Protein AF-A0A8T4J7X0-F1 (afdb_monomer)

Secondary structure (DSSP, 8-state):
--S---HHHHHHHHHHHTS-------BTTBTTSEEE-TTS-EEE-TTTEEEEEE-TTSPBPPTTSB-SEEEEEESS-SSS--SSEE--EEEEE-SS--TTS--S-EEEEEEEGGGPPP---S--

Sequence (124 aa):
AGETMTADDTDRMARAFRATVRPVYGATECTYLSYGCSHGWYHVNSDWAVLEPVDADHRPTPPGELSHTVLLSNLANRIQPFLRYDLGDSVLLRPDPCPCGDPTPAVRVQGRAGDTLTLPTSGD

Radius of gyration: 15.7 Å; Cα contacts (8 Å, |Δi|>4): 230; chains: 1; bounding box: 47×32×40 Å

Solvent-accessible surface area (backbone atoms only — not comparable to full-atom values): 7352 Å² total; per-residue (Å²): 95,92,63,93,76,52,72,66,57,44,51,54,48,20,65,74,67,74,43,92,66,66,61,37,55,50,44,94,88,38,69,76,38,30,42,42,50,97,81,76,34,30,34,37,42,64,93,41,32,48,79,44,43,12,36,92,85,70,45,81,43,58,61,69,40,74,18,47,22,29,27,35,25,38,73,67,45,81,90,69,68,41,71,65,41,74,71,45,34,16,34,32,37,56,70,65,86,49,92,87,70,55,87,55,62,34,33,43,77,80,44,51,47,86,74,66,80,88,75,89,66,98,74,131

Structure (mmCIF, N/CA/C/O backbone):
data_AF-A0A8T4J7X0-F1
#
_entry.id   AF-A0A8T4J7X0-F1
#
loop_
_atom_site.group_PDB
_atom_site.id
_atom_site.type_symbol
_atom_site.label_atom_id
_atom_site.label_alt_id
_atom_site.label_comp_id
_atom_site.label_asym_id
_atom_site.label_entity_id
_atom_site.label_seq_id
_atom_site.pdbx_PDB_ins_code
_atom_site.Cartn_x
_atom_site.Cartn_y
_atom_site.Cartn_z
_atom_site.occupancy
_atom_site.B_iso_or_equiv
_atom_site.auth_seq_id
_atom_site.auth_comp_id
_atom_site.auth_asym_id
_atom_site.auth_atom_id
_atom_site.pdbx_PDB_model_num
ATOM 1 N N . ALA A 1 1 ? 7.013 7.279 -5.571 1.00 82.62 1 ALA A N 1
ATOM 2 C CA . ALA A 1 1 ? 6.566 7.300 -4.163 1.00 82.62 1 ALA A CA 1
ATOM 3 C C . ALA A 1 1 ? 6.149 8.721 -3.821 1.00 82.62 1 ALA A C 1
ATOM 5 O O . ALA A 1 1 ? 6.648 9.630 -4.476 1.00 82.62 1 ALA A O 1
ATOM 6 N N . GLY A 1 2 ? 5.296 8.902 -2.812 1.00 87.88 2 GLY A N 1
ATOM 7 C CA . GLY A 1 2 ? 4.873 10.221 -2.320 1.00 87.88 2 GLY A CA 1
ATOM 8 C C . GLY A 1 2 ? 3.650 10.815 -3.022 1.00 87.88 2 GLY A C 1
ATOM 9 O O . GLY A 1 2 ? 2.994 11.663 -2.443 1.00 87.88 2 GLY A O 1
ATOM 10 N N . GLU A 1 3 ? 3.318 10.329 -4.217 1.00 87.25 3 GLU A N 1
ATOM 11 C CA . GLU A 1 3 ? 2.169 10.755 -5.018 1.00 87.25 3 GLU A CA 1
ATOM 12 C C . GLU A 1 3 ? 1.533 9.538 -5.698 1.00 87.25 3 GLU A C 1
ATOM 14 O O . GLU A 1 3 ? 2.205 8.519 -5.928 1.00 87.25 3 GLU A O 1
ATOM 19 N N . THR A 1 4 ? 0.255 9.661 -6.059 1.00 88.19 4 THR A N 1
ATOM 20 C CA . THR A 1 4 ? -0.435 8.665 -6.888 1.00 88.19 4 THR A CA 1
ATOM 21 C C . THR A 1 4 ? 0.143 8.685 -8.301 1.00 88.19 4 THR A C 1
ATOM 23 O O . THR A 1 4 ? 0.280 9.741 -8.911 1.00 88.19 4 THR A O 1
ATOM 26 N N . MET A 1 5 ? 0.472 7.510 -8.839 1.00 87.50 5 MET A N 1
ATOM 27 C CA . MET A 1 5 ? 0.932 7.352 -10.220 1.00 87.50 5 MET A CA 1
ATOM 28 C C . MET A 1 5 ? -0.088 6.556 -11.020 1.00 87.50 5 MET A C 1
ATOM 30 O O . MET A 1 5 ? -0.407 5.417 -10.669 1.00 87.50 5 MET A O 1
ATOM 34 N N . THR A 1 6 ? -0.567 7.139 -12.114 1.00 88.75 6 THR A N 1
ATOM 35 C CA . THR A 1 6 ? -1.448 6.440 -13.048 1.00 88.75 6 THR A CA 1
ATOM 36 C C . THR A 1 6 ? -0.652 5.500 -13.955 1.00 88.75 6 THR A C 1
ATOM 38 O O . THR A 1 6 ? 0.574 5.589 -14.065 1.00 88.75 6 THR A O 1
ATOM 41 N N . ALA A 1 7 ? -1.359 4.598 -14.643 1.00 88.06 7 ALA A N 1
ATOM 42 C CA . ALA A 1 7 ? -0.742 3.735 -15.647 1.00 88.06 7 ALA A CA 1
ATOM 43 C C . ALA A 1 7 ? -0.106 4.547 -16.795 1.00 88.06 7 ALA A C 1
ATOM 45 O O . ALA A 1 7 ? 0.975 4.195 -17.268 1.00 88.06 7 ALA A O 1
ATOM 46 N N . ASP A 1 8 ? -0.728 5.663 -17.199 1.00 93.00 8 ASP A N 1
ATOM 47 C CA . ASP A 1 8 ? -0.178 6.537 -18.242 1.00 93.00 8 ASP A CA 1
ATOM 48 C C . ASP A 1 8 ? 1.120 7.218 -17.784 1.00 93.00 8 ASP A C 1
ATOM 50 O O . ASP A 1 8 ? 2.096 7.256 -18.539 1.00 93.00 8 ASP A O 1
ATOM 54 N N . ASP A 1 9 ? 1.191 7.656 -16.520 1.00 93.19 9 ASP A N 1
ATOM 55 C CA . ASP A 1 9 ? 2.418 8.222 -15.946 1.00 93.19 9 ASP A CA 1
ATOM 56 C C . ASP A 1 9 ? 3.568 7.209 -15.984 1.00 93.19 9 ASP A C 1
ATOM 58 O O . ASP A 1 9 ? 4.671 7.526 -16.448 1.00 93.19 9 ASP A O 1
ATOM 62 N N . THR A 1 10 ? 3.318 5.971 -15.533 1.00 92.00 10 THR A N 1
ATOM 63 C CA . THR A 1 10 ? 4.327 4.900 -15.566 1.00 92.00 10 THR A CA 1
ATOM 64 C C . THR A 1 10 ? 4.786 4.593 -16.983 1.00 92.00 10 THR A C 1
ATOM 66 O O . THR A 1 10 ? 5.990 4.484 -17.224 1.00 92.00 10 THR A O 1
ATOM 69 N N . ASP A 1 11 ? 3.855 4.516 -17.930 1.00 93.62 11 ASP A N 1
ATOM 70 C CA . ASP A 1 11 ? 4.128 4.202 -19.330 1.00 93.62 11 ASP A CA 1
ATOM 71 C C . ASP A 1 11 ? 4.937 5.306 -20.014 1.00 93.62 11 ASP A C 1
ATOM 73 O O . ASP A 1 11 ? 5.903 5.044 -20.741 1.00 93.62 11 ASP A O 1
ATOM 77 N N . ARG A 1 12 ? 4.575 6.565 -19.762 1.00 96.69 12 ARG A N 1
ATOM 78 C CA . ARG A 1 12 ? 5.292 7.731 -20.278 1.00 96.69 12 ARG A CA 1
ATOM 79 C C . ARG A 1 12 ? 6.725 7.768 -19.761 1.00 96.69 12 ARG A C 1
ATOM 81 O O . ARG A 1 12 ? 7.645 7.975 -20.557 1.00 96.69 12 ARG A O 1
ATOM 88 N N . MET A 1 13 ? 6.931 7.537 -18.465 1.00 96.19 13 MET A N 1
ATOM 89 C CA . MET A 1 13 ? 8.272 7.473 -17.880 1.00 96.19 13 MET A CA 1
ATOM 90 C C . MET A 1 13 ? 9.077 6.293 -18.430 1.00 96.19 13 MET A C 1
ATOM 92 O O . MET A 1 13 ? 10.232 6.473 -18.819 1.00 96.19 13 MET A O 1
ATOM 96 N N . ALA A 1 14 ? 8.472 5.108 -18.535 1.00 96.06 14 ALA A N 1
ATOM 97 C CA . ALA A 1 14 ? 9.144 3.921 -19.056 1.00 96.06 14 ALA A CA 1
ATOM 98 C C . ALA A 1 14 ? 9.652 4.131 -20.490 1.00 96.06 14 ALA A C 1
ATOM 100 O O . ALA A 1 14 ? 10.794 3.783 -20.802 1.00 96.06 14 ALA A O 1
ATOM 101 N N . ARG A 1 15 ? 8.851 4.774 -21.353 1.00 97.75 15 ARG A N 1
ATOM 102 C CA . ARG A 1 15 ? 9.266 5.142 -22.718 1.00 97.75 15 ARG A CA 1
ATOM 103 C C . ARG A 1 15 ? 10.402 6.160 -22.733 1.00 97.75 15 ARG A C 1
ATOM 105 O O . ARG A 1 15 ? 11.353 5.990 -23.494 1.00 97.75 15 ARG A O 1
ATOM 112 N N . ALA A 1 16 ? 10.314 7.202 -21.907 1.00 98.25 16 ALA A N 1
ATOM 113 C CA . ALA A 1 16 ? 11.314 8.267 -21.864 1.00 98.25 16 ALA A CA 1
ATOM 114 C C . ALA A 1 16 ? 12.686 7.755 -21.400 1.00 98.25 16 ALA A C 1
ATOM 116 O O . ALA A 1 16 ? 13.706 8.079 -22.006 1.00 98.25 16 ALA A O 1
ATOM 117 N N . PHE A 1 17 ? 12.704 6.919 -20.360 1.00 97.56 17 PHE A N 1
ATOM 118 C CA . PHE A 1 17 ? 13.938 6.424 -19.746 1.00 97.56 17 PHE A CA 1
ATOM 119 C C . PHE A 1 17 ? 14.386 5.052 -20.259 1.00 97.56 17 PHE A C 1
ATOM 121 O O . PHE A 1 17 ? 15.459 4.589 -19.879 1.00 97.56 17 PHE A O 1
ATOM 128 N N . ARG A 1 18 ? 13.598 4.402 -21.128 1.00 97.25 18 ARG A N 1
ATOM 129 C CA . ARG A 1 18 ? 13.845 3.037 -21.635 1.00 97.25 18 ARG A CA 1
ATOM 130 C C . ARG A 1 18 ? 14.101 2.035 -20.504 1.00 97.25 18 ARG A C 1
ATOM 132 O O . ARG A 1 18 ? 14.971 1.173 -20.603 1.00 97.25 18 ARG A O 1
ATOM 139 N N . ALA A 1 19 ? 13.346 2.176 -19.422 1.00 96.38 19 ALA A N 1
ATOM 140 C CA . ALA A 1 19 ? 13.518 1.413 -18.196 1.00 96.38 19 ALA A CA 1
ATOM 141 C C . ALA A 1 19 ? 12.164 0.967 -17.647 1.00 96.38 19 ALA A C 1
ATOM 143 O O . ALA A 1 19 ? 11.135 1.591 -17.900 1.00 96.38 19 ALA A O 1
ATOM 144 N N . THR A 1 20 ? 12.164 -0.114 -16.868 1.00 92.06 20 THR A N 1
ATOM 145 C CA . THR A 1 20 ? 10.963 -0.520 -16.133 1.00 92.06 20 THR A CA 1
ATOM 146 C C . THR A 1 20 ? 10.747 0.440 -14.970 1.00 92.06 20 THR A C 1
ATOM 148 O O . THR A 1 20 ? 11.635 0.610 -14.137 1.00 92.06 20 THR A O 1
ATOM 151 N N . VAL A 1 21 ? 9.558 1.030 -14.892 1.00 93.31 21 VAL A N 1
ATOM 152 C CA . VAL A 1 21 ? 9.154 1.898 -13.785 1.00 93.31 21 VAL A CA 1
ATOM 153 C C . VAL A 1 21 ? 8.191 1.122 -12.902 1.00 93.31 21 VAL A C 1
ATOM 155 O O . VAL A 1 21 ? 7.195 0.591 -13.386 1.00 93.31 21 VAL A O 1
ATOM 158 N N . ARG A 1 22 ? 8.497 1.033 -11.608 1.00 91.38 22 ARG A N 1
ATOM 159 C CA . ARG A 1 22 ? 7.632 0.380 -10.623 1.00 91.38 22 ARG A CA 1
ATOM 160 C C . ARG A 1 22 ? 7.344 1.358 -9.495 1.00 91.38 22 ARG A C 1
ATOM 162 O O . ARG A 1 22 ? 8.289 1.789 -8.832 1.00 91.38 22 ARG A O 1
ATOM 169 N N . PRO A 1 23 ? 6.078 1.739 -9.287 1.00 90.88 23 PRO A N 1
ATOM 170 C CA . PRO A 1 23 ? 5.735 2.589 -8.167 1.00 90.88 23 PRO A CA 1
ATOM 171 C C . PRO A 1 23 ? 5.923 1.819 -6.854 1.00 90.88 23 PRO A C 1
ATOM 173 O O . PRO A 1 23 ? 5.867 0.588 -6.811 1.00 90.88 23 PRO A O 1
ATOM 176 N N . VAL A 1 24 ? 6.147 2.564 -5.778 1.00 93.38 24 VAL A N 1
ATOM 177 C CA . VAL A 1 24 ? 6.221 2.049 -4.407 1.00 93.38 24 VAL A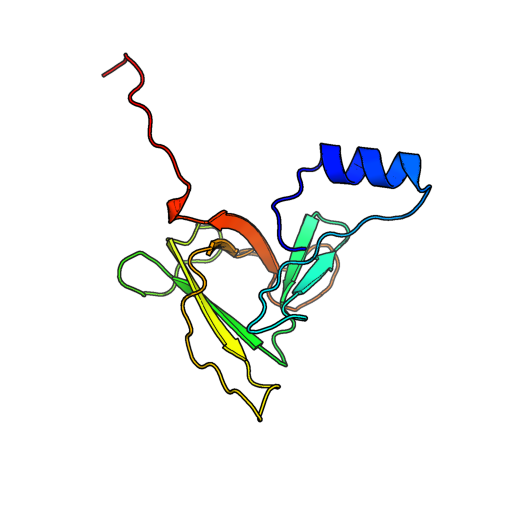 CA 1
ATOM 178 C C . VAL A 1 24 ? 5.290 2.892 -3.543 1.00 93.38 24 VAL A C 1
ATOM 180 O O . VAL A 1 24 ? 5.244 4.119 -3.705 1.00 93.38 24 VAL A O 1
ATOM 183 N N . TYR A 1 25 ? 4.564 2.235 -2.644 1.00 95.94 25 TYR A N 1
ATOM 184 C CA . TYR A 1 25 ? 3.806 2.874 -1.576 1.00 95.94 25 TYR A CA 1
ATOM 185 C C . TYR A 1 25 ? 4.642 2.885 -0.294 1.00 95.94 25 TYR A C 1
ATOM 187 O O . TYR A 1 25 ? 5.246 1.875 0.072 1.00 95.94 25 TYR A O 1
ATOM 195 N N . GLY A 1 26 ? 4.696 4.034 0.367 1.00 95.75 26 GLY A N 1
ATOM 196 C CA . GLY A 1 26 ? 5.431 4.234 1.605 1.00 95.75 26 GLY A CA 1
ATOM 197 C C . GLY A 1 26 ? 5.126 5.597 2.198 1.00 95.75 26 GLY A C 1
ATOM 198 O O . GLY A 1 26 ? 4.556 6.460 1.530 1.00 95.75 26 GLY A O 1
ATOM 199 N N . ALA A 1 27 ? 5.531 5.771 3.448 1.00 95.25 27 ALA A N 1
ATOM 200 C CA . ALA A 1 27 ? 5.346 6.993 4.216 1.00 95.25 27 ALA A CA 1
ATOM 201 C C . ALA A 1 27 ? 6.654 7.346 4.939 1.00 95.25 27 ALA A C 1
ATOM 203 O O . ALA A 1 27 ? 7.567 6.518 5.016 1.00 95.25 27 ALA A O 1
ATOM 204 N N . THR A 1 28 ? 6.777 8.554 5.484 1.00 94.88 28 THR A N 1
ATOM 205 C CA . THR A 1 28 ? 7.971 8.942 6.263 1.00 94.88 28 THR A CA 1
ATOM 206 C C . THR A 1 28 ? 8.174 8.004 7.458 1.00 94.88 28 THR A C 1
ATOM 208 O O . THR A 1 28 ? 9.296 7.650 7.812 1.00 94.88 28 THR A O 1
ATOM 211 N N . GLU A 1 29 ? 7.071 7.529 8.026 1.00 95.38 29 GLU A N 1
ATOM 212 C CA . GLU A 1 29 ? 6.980 6.601 9.148 1.00 95.38 29 GLU A CA 1
ATOM 213 C C . GLU A 1 29 ? 7.474 5.187 8.790 1.00 95.38 29 GLU A C 1
ATOM 215 O O . GLU A 1 29 ? 7.917 4.433 9.662 1.00 95.38 29 GLU A O 1
ATOM 220 N N . CYS A 1 30 ? 7.427 4.820 7.504 1.00 95.88 30 CYS A N 1
ATOM 221 C CA . CYS A 1 30 ? 7.924 3.554 6.971 1.00 95.88 30 CYS A CA 1
ATOM 222 C C . CYS A 1 30 ? 8.284 3.705 5.482 1.00 95.88 30 CYS A C 1
ATOM 224 O O . CYS A 1 30 ? 7.480 3.434 4.587 1.00 95.88 30 CYS A O 1
ATOM 226 N N . THR A 1 31 ? 9.511 4.161 5.211 1.00 92.06 31 THR A N 1
ATOM 227 C CA . THR A 1 31 ? 9.980 4.461 3.846 1.00 92.06 31 THR A CA 1
ATOM 228 C C . THR A 1 31 ? 9.932 3.243 2.922 1.00 92.06 31 THR A C 1
ATOM 230 O O . THR A 1 31 ? 9.583 3.366 1.751 1.00 92.06 31 THR A O 1
ATOM 233 N N . TYR A 1 32 ? 10.259 2.063 3.452 1.00 91.38 32 TYR A N 1
ATOM 234 C CA . TYR A 1 32 ? 10.309 0.802 2.708 1.00 91.38 32 TYR A CA 1
ATOM 235 C C . TYR A 1 32 ? 9.097 -0.080 3.017 1.00 91.38 32 TYR A C 1
ATOM 237 O O . TYR A 1 32 ? 9.243 -1.258 3.331 1.00 91.38 32 TYR A O 1
ATOM 245 N N . LEU A 1 33 ? 7.894 0.491 2.958 1.00 96.94 33 LEU A N 1
ATOM 246 C CA . LEU A 1 33 ? 6.659 -0.239 3.248 1.00 96.94 33 LEU A CA 1
ATOM 247 C C . LEU A 1 33 ? 6.324 -1.287 2.176 1.00 96.94 33 LEU A C 1
ATOM 249 O O . LEU A 1 33 ? 5.854 -2.374 2.506 1.00 96.94 33 LEU A O 1
ATOM 253 N N . SER A 1 34 ? 6.553 -0.975 0.897 1.00 97.50 34 SER A N 1
ATOM 254 C CA . SER A 1 34 ? 6.162 -1.860 -0.202 1.00 97.50 34 SER A CA 1
ATOM 255 C C . SER A 1 34 ? 7.054 -1.755 -1.438 1.00 97.50 34 SER A C 1
ATOM 257 O O . SER A 1 34 ? 7.858 -0.831 -1.580 1.00 97.50 34 SER A O 1
ATOM 259 N N . TYR A 1 35 ? 6.852 -2.679 -2.376 1.00 96.06 35 TYR A N 1
ATOM 260 C CA . TYR A 1 35 ? 7.402 -2.633 -3.729 1.00 96.06 35 TYR A CA 1
ATOM 261 C C . TYR A 1 35 ? 6.357 -3.029 -4.775 1.00 96.06 35 TYR A C 1
ATOM 263 O O . TYR A 1 35 ? 5.535 -3.919 -4.565 1.00 96.06 35 TYR A O 1
ATOM 271 N N . GLY A 1 36 ? 6.389 -2.375 -5.936 1.00 95.31 36 GLY A N 1
ATOM 272 C CA . GLY A 1 36 ? 5.518 -2.723 -7.057 1.00 95.31 36 GLY A CA 1
ATOM 273 C C . GLY A 1 36 ? 5.936 -4.028 -7.744 1.00 95.31 36 GLY A C 1
ATOM 274 O O . GLY A 1 36 ? 7.125 -4.261 -7.983 1.00 95.31 36 GLY A O 1
ATOM 275 N N . CYS A 1 37 ? 4.969 -4.862 -8.133 1.00 95.44 37 CYS A N 1
ATOM 276 C CA . CYS A 1 37 ? 5.186 -6.010 -9.021 1.00 95.44 37 CYS A CA 1
ATOM 277 C C . CYS A 1 37 ? 4.751 -5.718 -10.469 1.00 95.44 37 CYS A C 1
ATOM 279 O O . CYS A 1 37 ? 4.150 -4.687 -10.773 1.00 95.44 37 CYS A O 1
ATOM 281 N N . SER A 1 38 ? 5.028 -6.651 -11.384 1.00 92.75 38 SER A N 1
ATOM 282 C CA . SER A 1 38 ? 4.669 -6.548 -12.810 1.00 92.75 38 SER A CA 1
ATOM 283 C C . SER A 1 38 ? 3.162 -6.568 -13.094 1.00 92.75 38 SER A C 1
ATOM 285 O O . SER A 1 38 ? 2.760 -6.277 -14.214 1.00 92.75 38 SER A O 1
ATOM 287 N N . HIS A 1 39 ? 2.329 -6.899 -12.103 1.00 93.44 39 HIS A N 1
ATOM 288 C CA . HIS A 1 39 ? 0.868 -6.958 -12.234 1.00 93.44 39 HIS A CA 1
ATOM 289 C C . HIS A 1 39 ? 0.156 -5.738 -11.622 1.00 93.44 39 HIS A C 1
ATOM 291 O O . HIS A 1 39 ? -1.060 -5.766 -11.415 1.00 93.44 39 HIS A O 1
ATOM 297 N N . GLY A 1 40 ? 0.9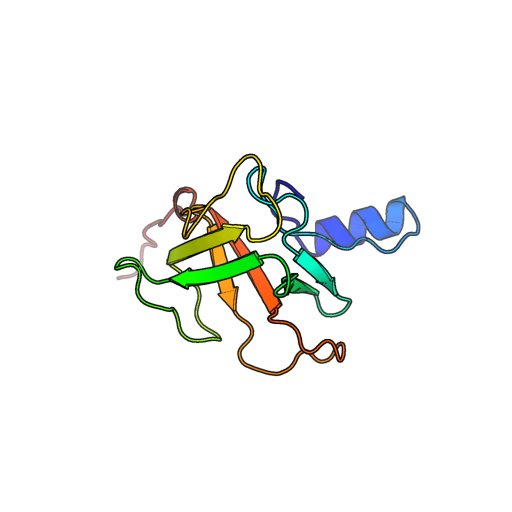03 -4.668 -11.317 1.00 92.12 40 GLY A N 1
ATOM 298 C CA . GLY A 1 40 ? 0.338 -3.416 -10.807 1.00 92.12 40 GLY A CA 1
ATOM 299 C C . GLY A 1 40 ? -0.224 -3.532 -9.388 1.00 92.12 40 GLY A C 1
ATOM 300 O O . GLY A 1 40 ? -1.253 -2.929 -9.083 1.00 92.12 40 GLY A O 1
ATOM 301 N N . TRP A 1 41 ? 0.413 -4.352 -8.551 1.00 96.38 41 TRP A N 1
ATOM 302 C CA . TRP A 1 41 ? 0.149 -4.456 -7.115 1.00 96.38 41 TRP A CA 1
ATOM 303 C C . TRP A 1 41 ? 1.387 -4.041 -6.320 1.00 96.38 41 TRP A C 1
ATOM 305 O O . TRP A 1 41 ? 2.511 -4.248 -6.784 1.00 96.38 41 TRP A O 1
ATOM 315 N N . TYR A 1 42 ? 1.172 -3.492 -5.127 1.00 97.06 42 TYR A N 1
ATOM 316 C CA . TYR A 1 42 ? 2.215 -3.136 -4.168 1.00 97.06 42 TYR A CA 1
ATOM 317 C C . TYR A 1 42 ? 2.302 -4.221 -3.102 1.00 97.06 42 TYR A C 1
ATOM 319 O O . TYR A 1 42 ? 1.414 -4.328 -2.260 1.00 97.06 42 TYR A O 1
ATOM 327 N N . HIS A 1 43 ? 3.346 -5.039 -3.154 1.00 98.25 43 HIS A N 1
ATOM 328 C CA . HIS A 1 43 ? 3.605 -6.056 -2.142 1.00 98.25 43 HIS A CA 1
ATOM 329 C C . HIS A 1 43 ? 4.161 -5.405 -0.886 1.00 98.25 43 HIS A C 1
ATOM 331 O O . HIS A 1 43 ? 5.104 -4.617 -0.964 1.00 98.25 43 HIS A O 1
ATOM 337 N N . VAL A 1 44 ? 3.544 -5.700 0.252 1.00 98.25 44 VAL A N 1
ATOM 338 C CA . VAL A 1 44 ? 3.933 -5.178 1.560 1.00 98.25 44 VAL A CA 1
ATOM 339 C C . VAL A 1 44 ? 5.118 -5.989 2.072 1.00 98.25 44 VAL A C 1
ATOM 341 O O . VAL A 1 44 ? 5.071 -7.219 2.061 1.00 98.25 44 VAL A O 1
ATOM 344 N N . ASN A 1 45 ?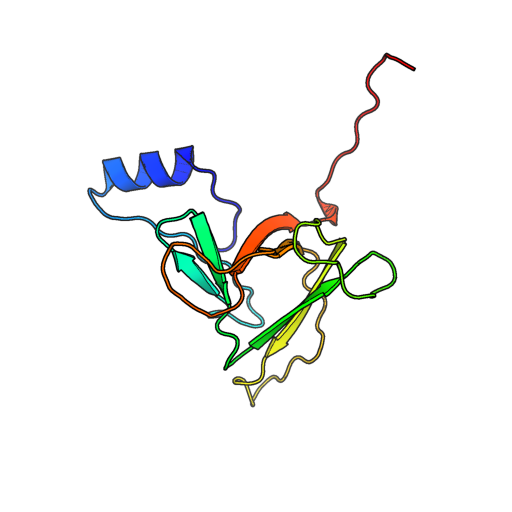 6.148 -5.313 2.584 1.00 97.62 45 ASN A N 1
ATOM 345 C CA . ASN A 1 45 ? 7.239 -5.953 3.327 1.00 97.62 45 ASN A CA 1
ATOM 346 C C . ASN A 1 45 ? 6.723 -6.410 4.705 1.00 97.62 45 ASN A C 1
ATOM 348 O O . ASN A 1 45 ? 7.005 -5.797 5.738 1.00 97.62 45 ASN A O 1
ATOM 352 N N . SER A 1 46 ? 5.878 -7.446 4.705 1.00 97.00 46 SER A N 1
ATOM 353 C CA . SER A 1 46 ? 5.073 -7.874 5.857 1.00 97.00 46 SER A CA 1
ATOM 354 C C . SER A 1 46 ? 5.882 -8.511 6.987 1.00 97.00 46 SER A C 1
ATOM 356 O O . SER A 1 46 ? 5.362 -8.755 8.071 1.00 97.00 46 SER A O 1
ATOM 358 N N . ASP A 1 47 ? 7.155 -8.800 6.738 1.00 95.19 47 ASP A N 1
ATOM 359 C CA . ASP A 1 47 ? 8.131 -9.193 7.748 1.00 95.19 47 ASP A CA 1
ATOM 360 C C . ASP A 1 47 ? 8.622 -7.998 8.585 1.00 95.19 47 ASP A C 1
ATOM 362 O O . ASP A 1 47 ? 9.057 -8.186 9.721 1.00 95.19 47 ASP A O 1
ATOM 366 N N . TRP A 1 48 ? 8.556 -6.771 8.051 1.00 95.19 48 TRP A N 1
ATOM 367 C CA . TRP A 1 48 ? 9.039 -5.545 8.711 1.00 95.19 48 TRP A CA 1
ATOM 368 C C . TRP A 1 48 ? 7.923 -4.595 9.136 1.00 95.19 48 TRP A C 1
ATOM 370 O O . TRP A 1 48 ? 8.118 -3.785 10.047 1.00 95.19 48 TRP A O 1
ATOM 380 N N . ALA A 1 49 ? 6.767 -4.667 8.484 1.00 96.81 49 ALA A N 1
ATOM 381 C CA . ALA A 1 49 ? 5.640 -3.793 8.753 1.00 96.81 49 ALA A CA 1
ATOM 382 C C . ALA A 1 49 ? 4.319 -4.560 8.735 1.00 96.81 49 ALA A C 1
ATOM 384 O O . ALA A 1 49 ? 4.097 -5.433 7.902 1.00 96.81 49 ALA A O 1
ATOM 385 N N . VAL A 1 50 ? 3.411 -4.180 9.628 1.00 97.88 50 VAL A N 1
ATOM 386 C CA . VAL A 1 50 ? 2.010 -4.603 9.562 1.00 97.88 50 VAL A CA 1
ATOM 387 C C . VAL A 1 50 ? 1.215 -3.445 8.979 1.00 97.88 50 VAL A C 1
ATOM 389 O O . VAL A 1 50 ? 1.279 -2.334 9.504 1.00 97.88 50 VAL A O 1
ATOM 392 N N . LEU A 1 51 ? 0.492 -3.706 7.892 1.00 98.31 51 LEU A N 1
ATOM 393 C CA . LEU A 1 51 ? -0.424 -2.760 7.266 1.00 98.31 51 LEU A CA 1
ATOM 394 C C . LEU A 1 51 ? -1.843 -3.312 7.406 1.00 98.31 51 LEU A C 1
ATOM 396 O O . LEU A 1 51 ? -2.137 -4.386 6.882 1.00 98.31 51 LEU A O 1
ATOM 400 N N . GLU A 1 52 ? -2.702 -2.598 8.126 1.00 98.56 52 GLU A N 1
ATOM 401 C CA . GLU A 1 52 ? -4.062 -3.026 8.462 1.00 98.56 52 GLU A CA 1
ATOM 402 C C . GLU A 1 52 ? -5.081 -2.088 7.796 1.00 98.56 52 GLU A C 1
ATOM 404 O O . GLU A 1 52 ? -5.344 -1.005 8.323 1.00 98.56 52 GLU A O 1
ATOM 409 N N . PRO A 1 53 ? -5.663 -2.460 6.644 1.00 98.50 53 PRO A N 1
ATOM 410 C CA . PRO A 1 53 ? -6.787 -1.733 6.063 1.00 98.50 53 PRO A CA 1
ATOM 411 C C . PRO A 1 53 ? -8.014 -1.840 6.971 1.00 98.50 53 PRO A C 1
ATOM 413 O O . PRO A 1 53 ? -8.394 -2.943 7.379 1.00 98.50 53 PRO A O 1
ATOM 416 N N . VAL A 1 54 ? -8.623 -0.701 7.300 1.00 98.75 54 VAL A N 1
ATOM 417 C CA . VAL A 1 54 ? -9.756 -0.629 8.231 1.00 98.75 54 VAL A CA 1
ATOM 418 C C . VAL A 1 54 ? -10.880 0.274 7.728 1.00 98.75 54 VAL A C 1
ATOM 420 O O . VAL A 1 54 ? -10.657 1.211 6.957 1.00 98.75 54 VAL A O 1
ATOM 423 N N . ASP A 1 55 ? -12.100 -0.013 8.179 1.00 98.00 55 ASP A N 1
ATOM 424 C CA . ASP A 1 55 ? -13.277 0.827 7.973 1.00 98.00 55 ASP A CA 1
ATOM 425 C C . ASP A 1 55 ? -13.253 2.089 8.862 1.00 98.00 55 ASP A C 1
ATOM 427 O O . ASP A 1 55 ? -12.305 2.337 9.612 1.00 98.00 55 ASP A O 1
ATOM 431 N N . ALA A 1 56 ? -14.301 2.913 8.763 1.00 96.56 56 ALA A N 1
ATOM 432 C CA . ALA A 1 56 ? -14.413 4.171 9.507 1.00 96.56 56 ALA A CA 1
ATOM 433 C C . ALA A 1 56 ? -14.519 3.9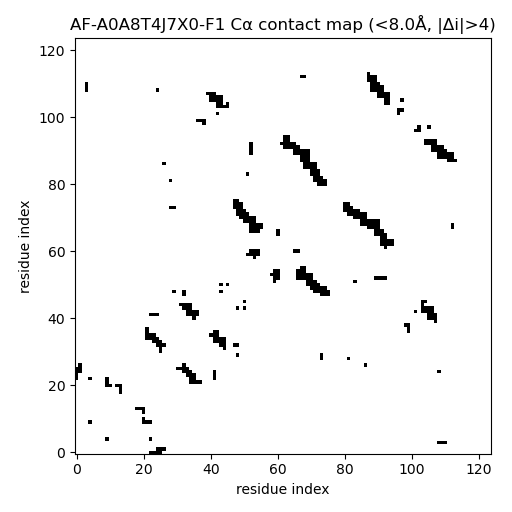88 11.034 1.00 96.56 56 ALA A C 1
ATOM 435 O O . ALA A 1 56 ? -14.269 4.927 11.786 1.00 96.56 56 ALA A O 1
ATOM 436 N N . ASP A 1 57 ? -14.848 2.781 11.495 1.00 97.88 57 ASP A N 1
ATOM 437 C CA . ASP A 1 57 ? -14.908 2.413 12.909 1.00 97.88 57 ASP A CA 1
ATOM 438 C C . ASP A 1 57 ? -13.644 1.649 13.357 1.00 97.88 57 ASP A C 1
ATOM 440 O O . ASP A 1 57 ? -13.627 1.022 14.423 1.00 97.88 57 ASP A O 1
ATOM 444 N N . HIS A 1 58 ? -12.581 1.676 12.546 1.00 98.12 58 HIS A N 1
ATOM 445 C CA . HIS A 1 58 ? -11.320 0.962 12.750 1.00 98.12 58 HIS A CA 1
ATOM 446 C C . HIS A 1 58 ? -11.443 -0.568 12.844 1.00 98.12 58 HIS A C 1
ATOM 448 O O . HIS A 1 58 ? -10.611 -1.226 13.485 1.00 98.12 58 HIS A O 1
ATOM 454 N N . ARG A 1 59 ? -12.450 -1.167 12.202 1.00 98.44 59 ARG A N 1
ATOM 455 C CA . ARG A 1 59 ? -12.558 -2.627 12.060 1.00 98.44 59 ARG A CA 1
ATOM 456 C C . ARG A 1 59 ? -11.879 -3.085 10.769 1.00 98.44 59 ARG A C 1
ATOM 458 O O . ARG A 1 59 ? -11.887 -2.333 9.799 1.00 98.44 59 ARG A O 1
ATOM 465 N N . PRO A 1 60 ? -11.293 -4.296 10.722 1.00 98.44 60 PRO A N 1
ATOM 466 C CA . PRO A 1 60 ? -10.627 -4.783 9.517 1.00 98.44 60 PRO A CA 1
ATOM 467 C C . PRO A 1 60 ? -11.555 -4.777 8.299 1.00 98.44 60 PRO A C 1
ATOM 469 O O . PRO A 1 60 ? -12.653 -5.332 8.351 1.00 98.44 60 PRO A O 1
ATOM 472 N N . THR A 1 61 ? -11.089 -4.191 7.200 1.00 98.44 61 THR A N 1
ATOM 473 C CA . THR A 1 61 ? -11.783 -4.240 5.910 1.00 98.44 61 THR A CA 1
ATOM 474 C C . THR A 1 61 ? -11.530 -5.595 5.239 1.00 98.44 61 THR A C 1
ATOM 476 O O . THR A 1 61 ? -10.374 -6.031 5.179 1.00 98.44 61 THR A O 1
ATOM 479 N N . PRO A 1 62 ? -12.563 -6.285 4.721 1.00 98.06 62 PRO A N 1
ATOM 480 C CA . PRO A 1 62 ? -12.377 -7.518 3.966 1.00 98.06 62 PRO A CA 1
ATOM 481 C C . PRO A 1 62 ? -11.462 -7.333 2.741 1.00 98.06 62 PRO A C 1
ATOM 483 O O . PRO A 1 62 ? -11.508 -6.295 2.077 1.00 98.06 62 PRO A O 1
ATOM 486 N N . PRO A 1 63 ? -10.645 -8.339 2.378 1.00 97.81 63 PRO A N 1
ATOM 487 C CA . PRO A 1 63 ? -9.922 -8.314 1.112 1.00 97.81 63 PRO A CA 1
ATOM 488 C C . PRO A 1 63 ? -10.875 -8.146 -0.081 1.00 97.81 63 PRO A C 1
ATOM 490 O O . PRO A 1 63 ? -11.930 -8.773 -0.134 1.00 97.81 63 PRO A O 1
ATOM 493 N N . GLY A 1 64 ? -10.485 -7.334 -1.063 1.00 97.94 64 GLY A N 1
ATOM 494 C CA . GLY A 1 64 ? -11.321 -6.984 -2.215 1.00 97.94 64 GLY A CA 1
ATOM 495 C C . GLY A 1 64 ? -12.223 -5.764 -2.006 1.00 97.94 64 GLY A C 1
ATOM 496 O O . GLY A 1 64 ? -12.826 -5.306 -2.975 1.00 97.94 64 GLY A O 1
ATOM 497 N N . GLU A 1 65 ? -12.259 -5.192 -0.802 1.00 98.06 65 GLU A N 1
ATOM 498 C CA . GLU A 1 65 ? -12.975 -3.950 -0.499 1.00 98.06 65 GLU A CA 1
ATOM 499 C C . GLU A 1 65 ? -11.994 -2.795 -0.232 1.00 98.06 65 GLU A C 1
ATOM 501 O O . GLU A 1 65 ? -10.874 -3.001 0.246 1.00 98.06 65 GLU A O 1
ATOM 506 N N . LEU A 1 66 ? -12.397 -1.571 -0.590 1.00 97.50 66 LEU A N 1
ATOM 507 C CA . LEU A 1 66 ? -11.622 -0.365 -0.293 1.00 97.50 66 LEU A CA 1
ATOM 508 C C . LEU A 1 66 ? -11.764 -0.011 1.186 1.00 97.50 66 LEU A C 1
ATOM 510 O O . LEU A 1 66 ? -12.876 0.073 1.705 1.00 97.50 66 LEU A O 1
ATOM 514 N N . SER A 1 67 ? -10.639 0.237 1.850 1.00 98.12 67 SER A N 1
ATOM 515 C CA . SER A 1 67 ? -10.633 0.678 3.241 1.00 98.12 67 SER A CA 1
ATOM 516 C C . SER A 1 67 ? -10.973 2.160 3.383 1.00 98.12 67 SER A C 1
ATOM 518 O O . SER A 1 67 ? -10.816 2.945 2.446 1.00 98.12 67 SER A O 1
ATOM 520 N N . HIS A 1 68 ? -11.411 2.565 4.575 1.00 97.31 68 HIS A N 1
ATOM 521 C CA . HIS A 1 68 ? -11.513 3.982 4.922 1.00 97.31 68 HIS A CA 1
ATOM 522 C C . HIS A 1 68 ? -10.122 4.580 5.152 1.00 97.31 68 HIS A C 1
ATOM 524 O O . HIS A 1 68 ? -9.811 5.644 4.626 1.00 97.31 68 HIS A O 1
ATOM 530 N N . THR A 1 69 ? -9.282 3.867 5.903 1.00 98.31 69 THR A N 1
ATOM 531 C CA . THR A 1 69 ? -7.878 4.216 6.130 1.00 98.31 69 THR A CA 1
ATOM 532 C C . THR A 1 69 ?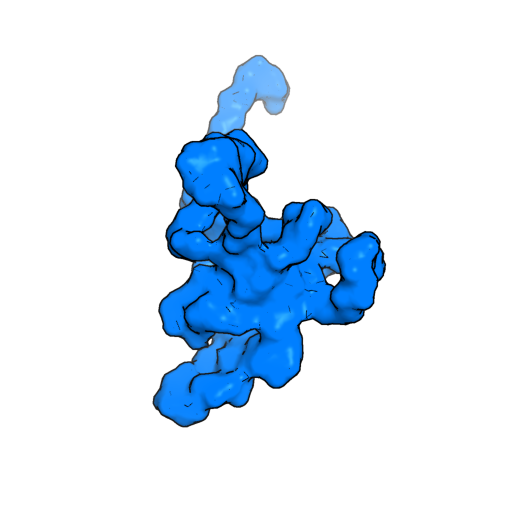 -7.013 2.953 6.250 1.00 98.31 69 THR A C 1
ATOM 534 O O . THR A 1 69 ? -7.502 1.827 6.081 1.00 98.31 69 THR A O 1
ATOM 537 N N . VAL A 1 70 ? -5.723 3.112 6.535 1.00 98.31 70 VAL A N 1
ATOM 538 C CA . VAL A 1 70 ? -4.800 2.038 6.903 1.00 98.31 70 VAL A CA 1
ATOM 539 C C . VAL A 1 70 ? -4.072 2.379 8.196 1.00 98.31 70 VAL A C 1
ATOM 541 O O . VAL A 1 70 ? -3.596 3.499 8.390 1.00 98.31 70 VAL A O 1
ATOM 544 N N . LEU A 1 71 ? -3.940 1.382 9.067 1.00 98.62 71 LEU A N 1
ATOM 545 C CA . LEU A 1 71 ? -3.128 1.472 10.274 1.00 98.62 71 LEU A CA 1
ATOM 546 C C . LEU A 1 71 ? -1.779 0.795 10.026 1.00 98.62 71 LEU A C 1
ATOM 548 O O . LEU A 1 71 ? -1.712 -0.354 9.587 1.00 98.62 71 LEU A O 1
ATOM 552 N N . LEU A 1 72 ? -0.699 1.511 10.316 1.00 98.38 72 LEU A N 1
ATOM 553 C CA . LEU A 1 72 ? 0.674 1.079 10.102 1.00 98.38 72 LEU A CA 1
ATOM 554 C C . LEU A 1 72 ? 1.361 0.767 11.433 1.00 98.38 72 LEU A C 1
ATOM 556 O O . LEU A 1 72 ? 1.432 1.610 12.328 1.00 98.38 72 LEU A O 1
ATOM 560 N N . SER A 1 73 ? 1.964 -0.415 11.528 1.00 98.00 73 SER A N 1
ATOM 561 C CA . SER A 1 73 ? 2.937 -0.736 12.574 1.00 98.00 73 SER A CA 1
ATOM 562 C C . SER A 1 73 ? 4.306 -1.008 11.955 1.00 98.00 73 SER A C 1
ATOM 564 O O . SER A 1 73 ? 4.455 -1.959 11.191 1.00 98.00 73 SER A O 1
ATOM 566 N N . ASN A 1 74 ? 5.313 -0.199 12.290 1.00 97.06 74 ASN A N 1
ATOM 567 C CA . ASN A 1 74 ? 6.693 -0.389 11.833 1.00 97.06 74 ASN A CA 1
ATOM 568 C C . ASN A 1 74 ? 7.473 -1.190 12.884 1.00 97.06 74 ASN A C 1
ATOM 570 O O . ASN A 1 74 ? 7.781 -0.678 13.960 1.00 97.06 74 ASN A O 1
ATOM 574 N N . LEU A 1 75 ? 7.794 -2.445 12.567 1.00 95.44 75 LEU A N 1
ATOM 575 C CA . LEU A 1 75 ? 8.455 -3.380 13.483 1.00 95.44 75 LEU A CA 1
ATOM 576 C C . LEU A 1 75 ? 9.988 -3.339 13.373 1.00 95.44 75 LEU A C 1
ATOM 578 O O . LEU A 1 75 ? 10.690 -3.859 14.243 1.00 95.44 75 LEU A O 1
ATOM 582 N N . ALA A 1 76 ? 10.516 -2.717 12.317 1.00 94.19 76 ALA A N 1
ATOM 583 C CA . ALA A 1 76 ? 11.950 -2.630 12.053 1.00 94.19 76 ALA A CA 1
ATOM 584 C C . ALA A 1 76 ? 12.600 -1.393 12.700 1.00 94.19 76 ALA A C 1
ATOM 586 O O . ALA A 1 76 ? 13.745 -1.458 13.156 1.00 94.19 76 ALA A O 1
ATOM 587 N N . ASN A 1 77 ? 11.886 -0.264 12.771 1.00 93.25 77 ASN A N 1
ATOM 588 C CA . ASN A 1 77 ? 12.420 0.970 13.345 1.00 93.25 77 ASN A CA 1
ATOM 589 C C . ASN A 1 77 ? 12.295 0.995 14.877 1.00 93.25 77 ASN A C 1
ATOM 591 O O . ASN A 1 77 ? 11.243 1.298 15.432 1.00 93.25 77 ASN A O 1
ATOM 595 N N . ARG A 1 78 ? 13.409 0.735 15.569 1.00 91.94 78 ARG A N 1
ATOM 596 C CA . ARG A 1 78 ? 13.479 0.748 17.042 1.00 91.94 78 ARG A CA 1
ATOM 597 C C . ARG A 1 78 ? 13.750 2.124 17.652 1.00 91.94 78 ARG A C 1
ATOM 599 O O . ARG A 1 78 ? 13.648 2.265 18.865 1.00 91.94 78 ARG A O 1
ATOM 606 N N . ILE A 1 79 ? 14.130 3.111 16.840 1.00 96.19 79 ILE A N 1
ATOM 607 C CA . ILE A 1 79 ? 14.418 4.475 17.311 1.00 96.19 79 ILE A CA 1
ATOM 608 C C . ILE A 1 79 ? 13.110 5.255 17.455 1.00 96.19 79 ILE A C 1
ATOM 610 O O . ILE A 1 79 ? 12.919 5.963 18.439 1.00 96.19 79 ILE A O 1
ATOM 614 N N . GLN A 1 80 ? 12.202 5.088 16.492 1.00 94.44 80 GLN A N 1
ATOM 615 C CA . GLN A 1 80 ? 10.882 5.711 16.491 1.00 94.44 80 GLN A CA 1
ATOM 616 C C . GLN A 1 80 ? 9.821 4.654 16.150 1.00 94.44 80 GLN A C 1
ATOM 618 O O . GLN A 1 80 ? 9.469 4.495 14.978 1.00 94.44 80 GLN A O 1
ATOM 623 N N . PRO A 1 81 ? 9.352 3.887 17.151 1.00 91.00 81 PRO A N 1
ATOM 624 C CA . PRO A 1 81 ? 8.362 2.848 16.925 1.00 91.00 81 PRO A CA 1
ATOM 625 C C . PRO A 1 81 ? 6.981 3.468 16.692 1.00 91.00 81 PRO A C 1
ATOM 627 O O . PRO A 1 81 ? 6.471 4.214 17.526 1.00 91.00 81 PRO A O 1
ATOM 630 N N . PHE A 1 82 ? 6.360 3.105 15.574 1.00 94.50 82 PHE A N 1
ATOM 631 C CA . PHE A 1 82 ? 4.956 3.394 15.296 1.00 94.50 82 PHE A CA 1
ATOM 632 C C . PHE A 1 82 ? 4.155 2.106 15.403 1.00 94.50 82 PHE A C 1
ATOM 634 O O . PHE A 1 82 ? 4.515 1.107 14.782 1.00 94.50 82 PHE A O 1
ATOM 641 N N . LEU A 1 83 ? 3.078 2.137 16.183 1.00 96.62 83 LEU A N 1
ATOM 642 C CA . LEU A 1 83 ? 2.156 1.021 16.359 1.00 96.62 83 LEU A CA 1
ATOM 643 C C . LEU A 1 83 ? 0.752 1.506 16.018 1.00 96.62 83 LEU A C 1
ATOM 645 O O . LEU A 1 83 ? 0.274 2.457 16.636 1.00 96.62 83 LEU A O 1
ATOM 649 N N . ARG A 1 84 ? 0.117 0.853 15.040 1.00 97.94 84 ARG A N 1
ATOM 650 C CA . ARG A 1 84 ? -1.218 1.194 14.519 1.00 97.94 84 ARG A CA 1
ATOM 651 C C . ARG A 1 84 ? -1.397 2.693 14.230 1.00 97.94 84 ARG A C 1
ATOM 653 O O . ARG A 1 84 ? -2.428 3.271 14.560 1.00 97.94 84 ARG A O 1
ATOM 660 N N . TYR A 1 85 ? -0.383 3.323 13.643 1.00 97.94 85 TYR A N 1
ATOM 661 C CA . TYR A 1 85 ? -0.435 4.722 13.226 1.00 97.94 85 TYR A CA 1
ATOM 662 C C . TYR A 1 85 ? -1.339 4.876 12.000 1.00 97.94 85 TYR A C 1
ATOM 664 O O . TYR A 1 85 ? -1.150 4.174 11.010 1.00 97.94 85 TYR A O 1
ATOM 672 N N . ASP A 1 86 ? -2.313 5.775 12.071 1.00 97.94 86 ASP A N 1
ATOM 673 C CA . ASP A 1 86 ? -3.253 6.042 10.983 1.00 97.94 86 ASP A CA 1
ATOM 674 C C . ASP A 1 86 ? -2.592 6.903 9.891 1.00 97.94 86 ASP A C 1
ATOM 676 O O . ASP A 1 86 ? -2.207 8.046 10.147 1.00 97.94 86 ASP A O 1
ATOM 680 N N . LEU A 1 87 ? -2.440 6.351 8.680 1.00 97.31 87 LEU A N 1
ATOM 681 C CA . LEU A 1 87 ? -1.836 7.065 7.545 1.00 97.31 87 LEU A CA 1
ATOM 682 C C . LEU A 1 87 ? -2.828 7.961 6.786 1.00 97.31 87 LEU A C 1
ATOM 684 O O . LEU A 1 87 ? -2.399 8.853 6.046 1.00 97.31 87 LEU A O 1
ATOM 688 N N . GLY A 1 88 ? -4.135 7.738 6.944 1.00 96.88 88 GLY A N 1
ATOM 689 C CA . GLY A 1 88 ? -5.194 8.445 6.214 1.00 96.88 88 GLY A CA 1
ATOM 690 C C . GLY A 1 88 ? -5.335 8.065 4.732 1.00 96.88 88 GLY A C 1
ATOM 691 O O . GLY A 1 88 ? -6.061 8.742 3.999 1.00 96.88 88 GLY A O 1
ATOM 692 N N . ASP A 1 89 ? -4.634 7.026 4.270 1.00 97.12 89 ASP A N 1
ATOM 693 C CA . ASP A 1 89 ? -4.726 6.513 2.899 1.00 97.12 89 ASP A CA 1
ATOM 694 C C . ASP A 1 89 ? -5.763 5.386 2.798 1.00 97.12 89 ASP A C 1
ATOM 696 O O . ASP A 1 89 ? -5.793 4.477 3.628 1.00 97.12 89 ASP A O 1
ATOM 700 N N . SER A 1 90 ? -6.565 5.395 1.734 1.00 96.81 90 SER A N 1
ATOM 701 C CA . SER A 1 90 ? -7.470 4.296 1.390 1.00 96.81 90 SER A CA 1
ATOM 702 C C . SER A 1 90 ? -6.768 3.302 0.467 1.00 96.81 90 SER A C 1
ATOM 704 O O . SER A 1 90 ? -6.154 3.683 -0.543 1.00 96.81 90 SER A O 1
ATOM 706 N N . VAL A 1 91 ? -6.858 2.011 0.795 1.00 97.56 91 VAL A N 1
ATOM 707 C CA . VAL A 1 91 ? -6.252 0.943 -0.007 1.00 97.56 91 VAL A CA 1
ATOM 708 C C . VAL A 1 91 ? -7.232 -0.188 -0.280 1.00 97.56 91 VAL A C 1
ATOM 710 O O . VAL A 1 91 ? -8.131 -0.476 0.504 1.00 97.56 91 VAL A O 1
ATOM 713 N N . LEU A 1 92 ? -7.007 -0.870 -1.397 1.00 97.81 92 LEU A N 1
ATOM 714 C CA . LEU A 1 92 ? -7.644 -2.131 -1.748 1.00 97.81 92 LEU A CA 1
ATOM 715 C C . LEU A 1 92 ? -6.666 -3.268 -1.452 1.00 97.81 92 LEU A C 1
ATOM 717 O O . LEU A 1 92 ? -5.631 -3.372 -2.118 1.00 97.81 92 LEU A O 1
ATOM 721 N N . LEU A 1 93 ? -6.995 -4.136 -0.497 1.00 98.38 93 LEU A N 1
ATOM 722 C CA . LEU A 1 93 ? -6.236 -5.362 -0.243 1.00 98.38 93 LEU A CA 1
ATOM 723 C C . LEU A 1 93 ? -6.613 -6.438 -1.260 1.00 98.38 93 LEU A C 1
ATOM 725 O O . LEU A 1 93 ? -7.793 -6.678 -1.512 1.00 98.38 93 LEU A O 1
ATOM 729 N N . ARG A 1 94 ? -5.620 -7.104 -1.850 1.00 98.06 94 ARG A N 1
ATOM 730 C CA . ARG A 1 94 ? -5.857 -8.165 -2.829 1.00 98.06 94 ARG A CA 1
ATOM 731 C C . ARG A 1 94 ? -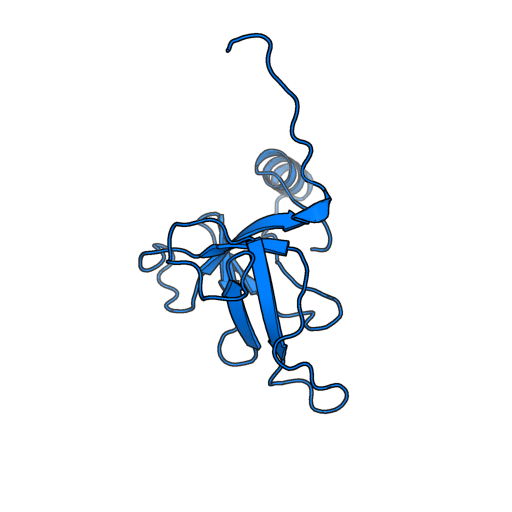6.516 -9.387 -2.161 1.00 98.06 94 ARG A C 1
ATOM 733 O O . ARG A 1 94 ? -5.971 -9.869 -1.171 1.00 98.06 94 ARG A O 1
ATOM 740 N N . PRO A 1 95 ? -7.632 -9.917 -2.699 1.00 97.56 95 PRO A N 1
ATOM 741 C CA . PRO A 1 95 ? -8.325 -11.064 -2.102 1.00 97.56 95 PRO A CA 1
ATOM 742 C C . PRO A 1 95 ? -7.664 -12.417 -2.385 1.00 97.56 95 PRO A C 1
ATOM 744 O O . PRO A 1 95 ? -7.771 -13.332 -1.576 1.00 97.56 95 PRO A O 1
ATOM 747 N N . ASP A 1 96 ? -6.946 -12.534 -3.502 1.00 97.19 96 ASP A N 1
ATOM 748 C CA . ASP A 1 96 ? -6.362 -13.797 -3.959 1.00 97.19 96 ASP A CA 1
ATOM 749 C C . ASP A 1 96 ? -4.817 -13.770 -3.927 1.00 97.19 96 ASP A C 1
ATOM 751 O O . ASP A 1 96 ? -4.213 -12.692 -3.822 1.00 97.19 96 ASP A O 1
ATOM 755 N N . PRO A 1 97 ? -4.134 -14.913 -4.136 1.00 97.19 97 PRO A N 1
ATOM 756 C CA . PRO A 1 97 ? -2.687 -14.964 -4.368 1.00 97.19 97 PRO A CA 1
ATOM 757 C C . PRO A 1 97 ? -2.265 -14.226 -5.640 1.00 97.19 97 PRO A C 1
ATOM 759 O O . PRO A 1 97 ? -2.885 -14.383 -6.700 1.00 97.19 97 PRO A O 1
ATOM 762 N N . CYS A 1 98 ? -1.222 -13.399 -5.552 1.00 97.75 98 CYS A N 1
ATOM 763 C CA . CYS A 1 98 ? -0.790 -12.565 -6.669 1.00 97.75 98 CYS A CA 1
ATOM 764 C C . CYS A 1 98 ? -0.217 -13.412 -7.825 1.00 97.75 98 CYS A C 1
ATOM 766 O O . CYS A 1 98 ? 0.630 -14.272 -7.586 1.00 97.75 98 CYS A O 1
ATOM 768 N N . PRO A 1 99 ? -0.595 -13.154 -9.094 1.00 97.50 99 PRO A N 1
ATOM 769 C CA . PRO A 1 99 ? -0.077 -13.893 -10.249 1.00 97.50 99 PRO A CA 1
ATOM 770 C C . PRO A 1 99 ? 1.428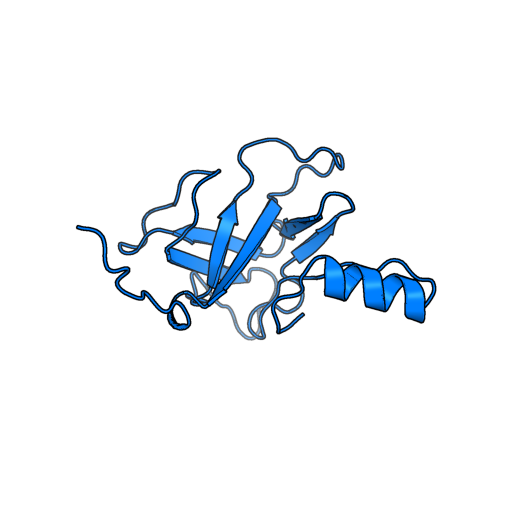 -13.703 -10.481 1.00 97.50 99 PRO A C 1
ATOM 772 O O . PRO A 1 99 ? 2.013 -14.458 -11.249 1.00 97.50 99 PRO A O 1
ATOM 775 N N . CYS A 1 100 ? 2.068 -12.731 -9.818 1.00 97.25 100 CYS A N 1
ATOM 776 C CA . CYS A 1 100 ? 3.524 -12.593 -9.852 1.00 97.25 100 CYS A CA 1
ATOM 777 C C . CYS A 1 100 ? 4.257 -13.733 -9.115 1.00 97.25 100 CYS A C 1
ATOM 779 O O . CYS A 1 100 ? 5.468 -13.859 -9.276 1.00 97.25 100 CYS A O 1
ATOM 781 N N . GLY A 1 101 ? 3.547 -14.535 -8.308 1.00 97.88 101 GLY A N 1
ATOM 782 C CA . GLY A 1 101 ? 4.105 -15.633 -7.512 1.00 97.88 101 GLY A CA 1
ATOM 783 C C . GLY A 1 101 ? 4.619 -15.228 -6.127 1.00 97.88 101 GLY A C 1
ATOM 784 O O . GLY A 1 101 ? 5.007 -16.097 -5.351 1.00 97.88 101 GLY A O 1
ATOM 785 N N . ASP A 1 102 ? 4.607 -13.938 -5.798 1.00 97.56 102 ASP A N 1
ATOM 786 C CA . ASP A 1 102 ? 4.983 -13.443 -4.478 1.00 97.56 102 ASP A CA 1
ATOM 787 C C . ASP A 1 102 ? 3.857 -13.710 -3.456 1.00 97.56 102 ASP A C 1
ATOM 789 O O . ASP A 1 102 ? 2.710 -13.313 -3.703 1.00 97.56 102 ASP A O 1
ATOM 793 N N . PRO A 1 103 ? 4.150 -14.393 -2.333 1.00 96.75 103 PRO A N 1
ATOM 794 C CA . PRO A 1 103 ? 3.143 -14.781 -1.350 1.00 96.75 103 PRO A CA 1
ATOM 795 C C . PRO A 1 103 ? 2.778 -13.664 -0.362 1.00 96.75 103 PRO A C 1
ATOM 797 O O . PRO A 1 103 ? 1.876 -13.857 0.453 1.00 96.75 103 PRO A O 1
ATOM 800 N N . THR A 1 104 ? 3.482 -12.529 -0.375 1.00 97.69 104 THR A N 1
ATOM 801 C CA . THR A 1 104 ? 3.233 -11.429 0.569 1.00 97.69 104 THR A CA 1
ATOM 802 C C . THR A 1 104 ? 1.913 -10.706 0.273 1.00 97.69 104 THR A C 1
ATOM 804 O O . THR A 1 104 ? 1.474 -10.663 -0.885 1.00 97.69 104 THR A O 1
ATOM 807 N N . PRO A 1 105 ? 1.264 -10.104 1.294 1.00 97.81 105 PRO A N 1
ATOM 808 C CA . PRO A 1 105 ? 0.075 -9.283 1.096 1.00 97.81 105 PRO A CA 1
ATOM 809 C C . PRO A 1 105 ? 0.327 -8.185 0.065 1.00 97.81 105 PRO A C 1
ATOM 811 O O . PRO A 1 105 ? 1.375 -7.541 0.074 1.00 97.81 105 PRO A O 1
ATOM 814 N N . ALA A 1 106 ? -0.648 -7.947 -0.807 1.00 98.25 106 ALA A N 1
ATOM 815 C CA . ALA A 1 106 ? -0.514 -6.984 -1.888 1.00 98.25 106 ALA A CA 1
ATOM 816 C C . ALA A 1 106 ? -1.692 -6.011 -1.895 1.00 98.25 106 ALA A C 1
ATOM 818 O O . ALA A 1 106 ? -2.841 -6.428 -1.759 1.00 98.25 106 ALA A O 1
ATOM 819 N N . VAL A 1 107 ? -1.417 -4.722 -2.078 1.00 97.88 107 VAL A N 1
ATOM 820 C CA . VAL A 1 107 ? -2.433 -3.662 -2.058 1.00 97.88 107 VAL A CA 1
ATOM 821 C C . VAL A 1 107 ? -2.410 -2.824 -3.333 1.00 97.88 107 VAL A C 1
ATOM 823 O O . VAL A 1 107 ? -1.445 -2.854 -4.101 1.00 97.88 107 VAL A O 1
ATOM 826 N N . ARG A 1 108 ? -3.478 -2.062 -3.564 1.00 96.00 108 ARG A N 1
ATOM 827 C CA . ARG A 1 108 ? -3.511 -0.885 -4.445 1.00 96.00 108 ARG A CA 1
ATOM 828 C C . ARG A 1 108 ? -3.917 0.325 -3.625 1.00 96.00 108 ARG A C 1
ATOM 830 O O . ARG A 1 108 ? -4.785 0.210 -2.771 1.00 96.00 108 ARG A O 1
ATOM 8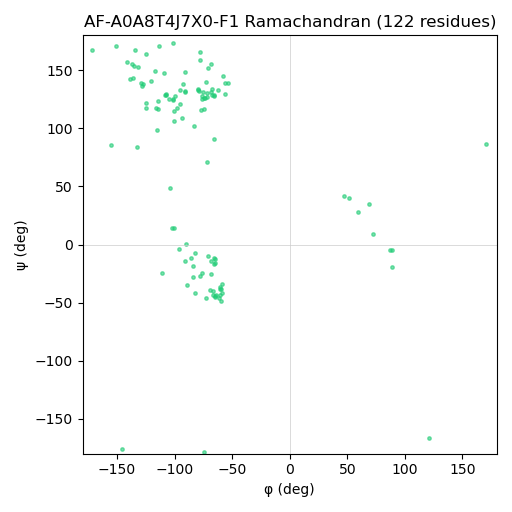37 N N . VAL A 1 109 ? -3.296 1.465 -3.893 1.00 94.94 109 VAL A N 1
ATOM 838 C CA . VAL A 1 109 ? -3.536 2.706 -3.151 1.00 94.94 109 VAL A CA 1
ATOM 839 C C . VAL A 1 109 ? -4.453 3.593 -3.977 1.00 94.94 109 VAL A C 1
ATOM 841 O O . VAL A 1 109 ? -4.144 3.863 -5.138 1.00 94.94 109 VAL A O 1
ATOM 844 N N . GLN A 1 110 ? -5.570 4.016 -3.391 1.00 92.50 110 GLN A N 1
ATOM 845 C CA . GLN A 1 110 ? -6.500 4.957 -4.019 1.00 92.50 110 GLN A CA 1
ATOM 846 C C . GLN A 1 110 ? -6.051 6.413 -3.815 1.00 92.50 110 GLN A C 1
ATOM 848 O O . GLN A 1 110 ? -6.335 7.268 -4.650 1.00 92.50 110 GLN A O 1
ATOM 853 N N . GLY A 1 111 ? -5.333 6.680 -2.722 1.00 91.50 111 GLY A N 1
ATOM 854 C CA . GLY A 1 111 ? -4.899 8.007 -2.292 1.00 91.50 111 GLY A CA 1
ATOM 855 C C . GLY A 1 111 ? -5.438 8.331 -0.900 1.00 91.50 111 GLY A C 1
ATOM 856 O O . GLY A 1 111 ? -5.934 7.444 -0.199 1.00 91.50 111 GLY A O 1
ATOM 857 N N . ARG A 1 112 ? -5.360 9.603 -0.500 1.00 92.50 112 ARG A N 1
ATOM 858 C CA . ARG A 1 112 ? -5.875 10.049 0.797 1.00 92.50 112 ARG A CA 1
ATOM 859 C C . ARG A 1 112 ? -7.395 10.062 0.806 1.00 92.50 112 ARG A C 1
ATOM 861 O O . ARG A 1 112 ? -8.022 10.672 -0.058 1.00 92.50 112 ARG A O 1
ATOM 868 N N . ALA A 1 113 ? -7.990 9.464 1.834 1.00 88.56 113 ALA A N 1
ATOM 869 C CA . ALA A 1 113 ? -9.442 9.463 1.994 1.00 88.56 113 ALA A CA 1
ATOM 870 C C . ALA A 1 113 ? -9.997 10.894 2.124 1.00 88.56 113 ALA A C 1
ATOM 872 O O . ALA A 1 113 ? -11.022 11.215 1.522 1.00 88.56 113 ALA A O 1
ATOM 873 N N . GLY A 1 114 ? -9.271 11.767 2.834 1.00 84.81 114 GLY A N 1
ATOM 874 C CA . GLY A 1 114 ? -9.629 13.176 3.034 1.00 84.81 114 GLY A CA 1
ATOM 875 C C . GLY A 1 114 ? -9.635 14.043 1.769 1.00 84.81 114 GLY A C 1
ATOM 876 O O . GLY A 1 114 ? -10.256 15.101 1.782 1.00 84.81 114 GLY A O 1
ATOM 877 N N . ASP A 1 115 ? -9.018 13.586 0.675 1.00 88.00 115 ASP A N 1
ATOM 878 C CA . ASP A 1 115 ? -8.986 14.316 -0.601 1.00 88.00 115 ASP A CA 1
ATOM 879 C C . ASP A 1 115 ? -10.177 13.950 -1.513 1.00 88.00 115 ASP A C 1
ATOM 881 O O . ASP A 1 115 ? -10.315 14.468 -2.624 1.00 88.00 115 ASP A O 1
ATOM 885 N N . THR A 1 116 ? -11.064 13.056 -1.060 1.00 86.69 116 THR A N 1
ATOM 886 C CA . THR A 1 116 ? -12.218 12.596 -1.843 1.00 86.69 116 THR A CA 1
ATOM 887 C C . THR A 1 116 ? -13.302 13.672 -1.908 1.00 86.69 116 THR A C 1
ATOM 889 O O . THR A 1 116 ? -13.932 14.011 -0.907 1.00 86.69 116 THR A O 1
ATOM 892 N N . LEU A 1 117 ? -13.589 14.164 -3.114 1.00 86.00 117 LEU A N 1
ATOM 893 C CA . LEU A 1 117 ? -14.704 15.073 -3.377 1.00 86.00 117 LEU A CA 1
ATOM 894 C C . LEU A 1 117 ? -15.929 14.285 -3.848 1.00 86.00 117 LEU A C 1
ATOM 896 O O . LEU A 1 117 ? -15.888 13.618 -4.880 1.00 86.00 117 LEU A O 1
ATOM 900 N N . THR A 1 118 ? -17.039 14.403 -3.118 1.00 86.62 118 THR A N 1
ATOM 901 C CA . THR A 1 118 ? -18.338 13.869 -3.554 1.00 86.62 118 THR A CA 1
ATOM 902 C C . THR A 1 118 ? -19.148 14.999 -4.171 1.00 86.62 118 THR A C 1
ATOM 904 O O . THR A 1 118 ? -19.457 15.984 -3.502 1.00 86.62 118 THR A O 1
ATOM 907 N N . LEU A 1 119 ? -19.474 14.870 -5.454 1.00 91.12 119 LEU A N 1
ATOM 908 C CA . LEU A 1 119 ? -20.273 15.851 -6.181 1.00 91.12 119 LEU A CA 1
ATOM 909 C C . LEU A 1 119 ? -21.671 15.273 -6.419 1.00 91.12 119 LEU A C 1
ATOM 911 O O . LEU A 1 119 ? -21.768 14.152 -6.921 1.00 91.12 119 LEU A O 1
ATOM 915 N N . PRO A 1 120 ? -22.750 16.005 -6.094 1.00 87.75 120 PRO A N 1
ATOM 916 C CA . PRO A 1 120 ? -24.085 15.573 -6.465 1.00 87.75 120 PRO A CA 1
ATOM 917 C C . PRO A 1 120 ? -24.204 15.598 -7.990 1.00 87.75 120 PRO A C 1
ATOM 919 O O . PRO A 1 120 ? -23.913 16.607 -8.637 1.00 87.75 120 PRO A O 1
ATOM 922 N N . THR A 1 121 ? -24.642 14.491 -8.573 1.00 83.94 121 THR A N 1
ATOM 923 C CA . THR A 1 121 ? -25.081 14.452 -9.966 1.00 83.94 121 THR A CA 1
ATOM 924 C C . THR A 1 121 ? -26.576 14.718 -10.005 1.00 83.94 121 THR A C 1
ATOM 926 O O . THR A 1 121 ? -27.322 14.111 -9.246 1.00 83.94 121 THR A O 1
ATOM 929 N N . SER A 1 122 ? -27.032 15.619 -10.874 1.00 80.44 122 SER A N 1
ATOM 930 C CA . SER A 1 122 ? -28.459 15.883 -11.078 1.00 80.44 122 SER A CA 1
ATOM 931 C C . SER A 1 122 ? -29.132 14.643 -11.687 1.00 80.44 122 SER A C 1
ATOM 933 O O . SER A 1 122 ? -29.137 14.473 -12.906 1.00 80.44 122 SER A O 1
ATOM 935 N N . GLY A 1 123 ? -29.648 13.759 -10.838 1.00 65.69 123 GLY A N 1
ATOM 936 C CA . GLY A 1 123 ? -30.306 12.510 -11.212 1.00 65.69 123 GLY A CA 1
ATOM 937 C C . GLY A 1 123 ? -30.553 11.659 -9.970 1.00 65.69 123 GLY A C 1
ATOM 938 O O . GLY A 1 123 ? -29.706 10.831 -9.652 1.00 65.69 123 GLY A O 1
ATOM 939 N N . ASP A 1 124 ? -31.701 11.928 -9.337 1.00 47.72 124 ASP A N 1
ATOM 940 C CA . ASP A 1 124 ? -32.252 11.416 -8.065 1.00 47.72 124 ASP A CA 1
ATOM 941 C C . ASP A 1 124 ? -31.484 11.739 -6.767 1.00 47.72 124 ASP A C 1
ATOM 943 O O . ASP A 1 124 ? -30.428 11.135 -6.481 1.00 47.72 124 ASP A O 1
#

Mean predicted aligned error: 3.95 Å

Nearest PDB structures (foldseek):
  4rvo-assembly2_D  TM=8.923E-01  e=3.156E-07  Bacteroides thetaiotaomicron VPI-5482
  4rvn-assembly2_D  TM=8.818E-01  e=3.729E-07  Bacteroides thetaiotaomicron VPI-5482
  4r1m-assembly2_D  TM=8.753E-01  e=4.167E-07  Bacteroides thetaiotaomicron VPI-5482
  4r1l-assembly1_A  TM=8.973E-01  e=1.072E-06  Bacteroides thetaiotaomicron VPI-5482
  4r1l-assembly2_C  TM=8.969E-01  e=1.267E-06  Bacteroides thetaiotaomicron VPI-5482

Foldseek 3Di:
DPDDDDPVNQVVVCVVVVHHDWDEDDDPLGRPQFTGDPVGWTFGPVVFKDKFAAAPVRHGDAAQDKGQWIFMFGRNDPPDTGGRHTPQWIKHWHNDADPSNDRGTIIDTPGGSVVDDDDDDPDD

Organism: NCBI:txid299421

InterPro domains:
  IPR042099 ANL, N-terminal domain [G3DSA:3.40.50.12780] (1-113)
  IPR053158 Type 1 Capsular Polysacch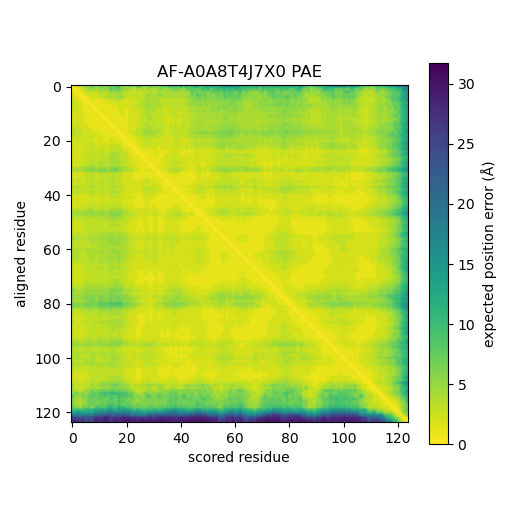aride Biosynthesis Protein CapK [PTHR36932] (2-120)

pLDDT: mean 94.3, std 6.32, range [47.72, 98.75]